Protein AF-A0AA37L4G2-F1 (afdb_monomer_lite)

Sequence (93 aa):
MAPKGPYKLVTVNTAPERAKRLVGRVVEELKDRYTIEHVANCETEEADQILSTARSLRPGIKTYAIPHGLQVERGPDAVVEHLLEKVPQLLES

Radius of gyration: 12.75 Å; chains: 1; bounding box: 29×31×30 Å

Foldseek 3Di:
DQADDDEEEEEEDLDVVLVCVLVVLLCVVCVRHHNYHDDYYHNDPCQVVVQVVVCVVDVRYQYDYQDPCQCVVPNSVSSSVVCNVVVVVSVVD

Secondary structure (DSSP, 8-state):
-PPEEEEEEEEE-S-HHHHHHHHHHHHHHHTTTEEEEEEEEE-SS-HHHHHHHHHHHSTTEEEEEPPTTHHHHHHHHHHHHHHHHHHHHHHH-

Structure (mmCIF, N/CA/C/O backbone):
data_AF-A0AA37L4G2-F1
#
_entry.id   AF-A0AA37L4G2-F1
#
loop_
_atom_site.group_PDB
_atom_site.id
_atom_site.type_symbol
_atom_site.label_atom_id
_atom_site.label_alt_id
_atom_site.label_comp_id
_atom_site.label_asym_id
_atom_site.label_entity_id
_atom_site.label_seq_id
_atom_site.pdbx_PDB_ins_code
_atom_site.Cartn_x
_atom_site.Cartn_y
_atom_site.Cartn_z
_atom_site.occupancy
_atom_site.B_iso_or_equiv
_atom_site.auth_seq_id
_atom_site.auth_comp_id
_atom_site.auth_asym_id
_atom_site.auth_atom_id
_atom_site.pdbx_PDB_model_num
ATOM 1 N N . MET A 1 1 ? -16.829 -6.883 16.767 1.00 67.94 1 MET A N 1
ATOM 2 C CA . MET A 1 1 ? -16.236 -5.537 16.949 1.00 67.94 1 MET A CA 1
ATOM 3 C C . MET A 1 1 ? -16.290 -4.840 15.597 1.00 67.94 1 MET A C 1
ATOM 5 O O . MET A 1 1 ? -16.132 -5.542 14.610 1.00 67.94 1 MET A O 1
ATOM 9 N N . ALA A 1 2 ? -16.597 -3.543 15.521 1.00 77.56 2 ALA A N 1
ATOM 10 C CA . ALA A 1 2 ? -16.644 -2.848 14.229 1.00 77.56 2 ALA A CA 1
ATOM 11 C C . ALA A 1 2 ? -15.218 -2.632 13.673 1.00 77.56 2 ALA A C 1
ATOM 13 O O . ALA A 1 2 ? -14.312 -2.379 14.476 1.00 77.56 2 ALA A O 1
ATOM 14 N N . PRO A 1 3 ? -15.001 -2.730 12.347 1.00 84.62 3 PRO A N 1
ATOM 15 C CA . PRO A 1 3 ? -13.696 -2.474 11.739 1.00 84.62 3 PRO A CA 1
ATOM 16 C C . PRO A 1 3 ? -13.277 -1.006 11.929 1.00 84.62 3 PRO A C 1
ATOM 18 O O . PRO A 1 3 ? -14.108 -0.097 11.889 1.00 84.62 3 PRO A O 1
ATOM 21 N N . LYS A 1 4 ? -11.979 -0.759 12.149 1.00 84.44 4 LYS A N 1
ATOM 22 C CA . LYS A 1 4 ? -11.420 0.595 12.318 1.00 84.44 4 LYS A CA 1
ATOM 23 C C . LYS A 1 4 ? -11.379 1.326 10.966 1.00 84.44 4 LYS A C 1
ATOM 25 O O . LYS A 1 4 ? -10.957 0.737 9.975 1.00 84.44 4 LYS A O 1
ATOM 30 N N . GLY A 1 5 ? -11.735 2.611 10.909 1.00 82.12 5 GLY A N 1
ATOM 31 C CA . GLY A 1 5 ? -11.629 3.421 9.683 1.00 82.12 5 GLY A CA 1
ATOM 32 C C . GLY A 1 5 ? -12.745 4.465 9.532 1.00 82.12 5 GLY A C 1
ATOM 33 O O . GLY A 1 5 ? -13.425 4.753 10.518 1.00 82.12 5 GLY A O 1
ATOM 34 N N . PRO A 1 6 ? -12.955 5.033 8.325 1.00 78.94 6 PRO A N 1
ATOM 35 C CA . PRO A 1 6 ? -12.328 4.678 7.046 1.00 78.94 6 PRO A CA 1
ATOM 36 C C . PRO A 1 6 ? -10.917 5.258 6.864 1.00 78.94 6 PRO A C 1
ATOM 38 O O . PRO A 1 6 ? -10.679 6.442 7.098 1.00 78.94 6 PRO A O 1
ATOM 41 N N . TYR A 1 7 ? -9.990 4.428 6.388 1.00 84.25 7 TYR A N 1
ATOM 42 C CA . TYR A 1 7 ? -8.635 4.831 6.021 1.00 84.25 7 TYR A CA 1
ATOM 43 C C . TYR A 1 7 ? -8.513 4.972 4.509 1.00 84.25 7 TYR A C 1
ATOM 45 O O . TYR A 1 7 ? -8.793 4.033 3.769 1.00 84.25 7 TYR A O 1
ATOM 53 N N . LYS A 1 8 ? -8.049 6.133 4.048 1.00 82.69 8 LYS A N 1
ATOM 54 C CA . LYS A 1 8 ? -7.812 6.383 2.622 1.00 82.69 8 LYS A CA 1
ATOM 55 C C . LYS A 1 8 ? -6.402 5.962 2.259 1.00 82.69 8 LYS A C 1
ATOM 57 O O . LYS A 1 8 ? -5.458 6.541 2.798 1.00 82.69 8 LYS A O 1
ATOM 62 N N . LEU A 1 9 ? -6.283 4.990 1.360 1.00 82.12 9 LEU A N 1
ATOM 63 C CA . LEU A 1 9 ? -5.024 4.446 0.874 1.00 82.12 9 LEU A CA 1
ATOM 64 C C . LEU A 1 9 ? -4.735 4.950 -0.542 1.00 82.12 9 LEU A C 1
ATOM 66 O O . LEU A 1 9 ? -5.532 4.755 -1.461 1.00 82.12 9 LEU A O 1
ATOM 70 N N . VAL A 1 10 ? -3.568 5.568 -0.714 1.00 81.69 10 VAL A N 1
ATOM 71 C CA . VAL A 1 10 ? -2.998 5.915 -2.026 1.00 81.69 10 VAL A CA 1
ATOM 72 C C . VAL A 1 10 ? -1.805 5.009 -2.285 1.00 81.69 10 VAL A C 1
ATOM 74 O O . VAL A 1 10 ? -0.928 4.910 -1.421 1.00 81.69 10 VAL A O 1
ATOM 77 N N . THR A 1 11 ? -1.763 4.390 -3.466 1.00 79.62 11 THR A N 1
ATOM 78 C CA . THR A 1 11 ? -0.633 3.563 -3.907 1.00 79.62 11 THR A CA 1
ATOM 79 C C . THR A 1 11 ? 0.164 4.228 -5.013 1.00 79.62 11 THR A C 1
ATOM 81 O O . THR A 1 11 ? -0.370 5.020 -5.783 1.00 79.62 11 THR A O 1
ATOM 84 N N . VAL A 1 12 ? 1.441 3.874 -5.119 1.00 77.69 12 VAL A N 1
ATOM 85 C CA . VAL A 1 12 ? 2.258 4.195 -6.294 1.00 77.69 12 VAL A CA 1
ATOM 86 C C . VAL A 1 12 ? 2.697 2.891 -6.938 1.00 77.69 12 VAL A C 1
ATOM 88 O O . VAL A 1 12 ? 3.268 2.032 -6.265 1.00 77.69 12 VAL A O 1
ATOM 91 N N . ASN A 1 13 ? 2.359 2.715 -8.212 1.00 76.12 13 ASN A N 1
ATOM 92 C CA . ASN A 1 13 ? 2.705 1.551 -9.014 1.00 76.12 13 ASN A CA 1
ATOM 93 C C . ASN A 1 13 ? 2.571 1.917 -10.496 1.00 76.12 13 ASN A C 1
ATOM 95 O O . ASN A 1 13 ? 1.505 2.357 -10.914 1.00 76.12 13 ASN A O 1
ATOM 99 N N . THR A 1 14 ? 3.608 1.678 -11.295 1.00 72.31 14 THR A N 1
ATOM 100 C CA . THR A 1 14 ? 3.627 1.974 -12.741 1.00 72.31 14 THR A CA 1
ATOM 101 C C . THR A 1 14 ? 2.738 1.048 -13.582 1.00 72.31 14 THR A C 1
ATOM 103 O O . THR A 1 14 ? 2.628 1.225 -14.789 1.00 72.31 14 THR A O 1
ATOM 106 N N . ALA A 1 15 ? 2.098 0.048 -12.968 1.00 79.00 15 ALA A N 1
ATOM 107 C CA . ALA A 1 15 ? 1.107 -0.817 -13.592 1.00 79.00 15 ALA A CA 1
ATOM 108 C C . ALA A 1 15 ? -0.244 -0.724 -12.842 1.00 79.00 15 ALA A C 1
ATOM 110 O O . ALA A 1 15 ? -0.484 -1.473 -11.885 1.00 79.00 15 ALA A O 1
ATOM 111 N N . PRO A 1 16 ? -1.170 0.152 -13.272 1.00 73.31 16 PRO A N 1
ATOM 112 C CA . PRO A 1 16 ? -2.377 0.495 -12.510 1.00 73.31 16 PRO A CA 1
ATOM 113 C C . PRO A 1 16 ? -3.347 -0.676 -12.324 1.00 73.31 16 PRO A C 1
ATOM 115 O O . PRO A 1 16 ? -3.889 -0.877 -11.236 1.00 73.31 16 PRO A O 1
ATOM 118 N N . GLU A 1 17 ? -3.526 -1.508 -13.351 1.00 80.94 17 GLU A N 1
ATOM 119 C CA . GLU A 1 17 ? -4.385 -2.699 -13.273 1.00 80.94 17 GLU A CA 1
ATOM 120 C C . GLU A 1 17 ? -3.866 -3.709 -12.239 1.00 80.94 17 GLU A C 1
ATOM 122 O O . GLU A 1 17 ? -4.636 -4.365 -11.533 1.00 80.94 17 GLU A O 1
ATOM 127 N N . ARG A 1 18 ? -2.539 -3.785 -12.080 1.00 75.44 18 ARG A N 1
ATOM 128 C CA . ARG A 1 18 ? -1.901 -4.619 -11.056 1.00 75.44 18 ARG A CA 1
ATOM 129 C C . ARG A 1 18 ? -2.093 -4.026 -9.667 1.00 75.44 18 ARG A C 1
ATOM 131 O O . ARG A 1 18 ? -2.419 -4.775 -8.749 1.00 75.44 18 ARG A O 1
ATOM 138 N N . ALA A 1 19 ? -1.957 -2.709 -9.522 1.00 77.38 19 ALA A N 1
ATOM 139 C CA . ALA A 1 19 ? -2.189 -2.018 -8.256 1.00 77.38 19 ALA A CA 1
ATOM 140 C C . ALA A 1 19 ? -3.592 -2.306 -7.711 1.00 77.38 19 ALA A C 1
ATOM 142 O O . ALA A 1 19 ? -3.724 -2.756 -6.575 1.00 77.38 19 ALA A O 1
ATOM 143 N N . LYS A 1 20 ? -4.627 -2.158 -8.549 1.00 81.25 20 LYS A N 1
ATOM 144 C CA . LYS A 1 20 ? -6.017 -2.457 -8.169 1.00 81.25 20 LYS A CA 1
ATOM 145 C C . LYS A 1 20 ? -6.190 -3.897 -7.693 1.00 81.25 20 LYS A C 1
ATOM 147 O O . LYS A 1 20 ? -6.842 -4.128 -6.681 1.00 81.25 20 LYS A O 1
ATOM 152 N N . ARG A 1 21 ? -5.587 -4.870 -8.387 1.00 85.81 21 ARG A N 1
ATOM 153 C CA . ARG A 1 21 ? -5.699 -6.289 -8.016 1.00 85.81 21 ARG A CA 1
ATOM 154 C C . ARG A 1 21 ? -5.018 -6.598 -6.682 1.00 85.81 21 ARG A C 1
ATOM 156 O O . ARG A 1 21 ? -5.581 -7.323 -5.867 1.00 85.81 21 ARG A O 1
ATOM 163 N N . LEU A 1 22 ? -3.814 -6.070 -6.466 1.00 84.94 22 LEU A N 1
ATOM 164 C CA . LEU A 1 22 ? -3.052 -6.287 -5.234 1.00 84.94 22 LEU A CA 1
ATOM 165 C C . LEU A 1 22 ? -3.732 -5.613 -4.042 1.00 84.94 22 LEU A C 1
ATOM 167 O O . LEU A 1 22 ? -3.944 -6.252 -3.015 1.00 84.94 22 LEU A O 1
ATOM 171 N N . VAL A 1 23 ? -4.142 -4.354 -4.206 1.00 84.69 23 VAL A N 1
ATOM 172 C CA . VAL A 1 23 ? -4.863 -3.611 -3.168 1.00 84.69 23 VAL A CA 1
ATOM 173 C C . VAL A 1 23 ? -6.215 -4.252 -2.885 1.00 84.69 23 VAL A C 1
ATOM 175 O O . VAL A 1 23 ? -6.563 -4.401 -1.723 1.00 84.69 23 VAL A O 1
ATOM 178 N N . GLY A 1 24 ? -6.939 -4.713 -3.907 1.00 87.12 24 GLY A N 1
ATOM 179 C CA . GLY A 1 24 ? -8.201 -5.431 -3.725 1.00 87.12 24 GLY A CA 1
ATOM 180 C C . GLY A 1 24 ? -8.053 -6.665 -2.834 1.00 87.12 24 GLY A C 1
ATOM 181 O O . GLY A 1 24 ? -8.856 -6.851 -1.927 1.00 87.12 24 GLY A O 1
ATOM 182 N N . ARG A 1 25 ? -6.985 -7.458 -3.016 1.00 88.69 25 ARG A N 1
ATOM 183 C CA . ARG A 1 25 ? -6.678 -8.585 -2.114 1.00 88.69 25 ARG A CA 1
ATOM 184 C C . ARG A 1 25 ? -6.437 -8.109 -0.684 1.00 88.69 25 ARG A C 1
ATOM 186 O O . ARG A 1 25 ? -7.003 -8.670 0.238 1.00 88.69 25 ARG A O 1
ATOM 193 N N . VAL A 1 26 ? -5.640 -7.059 -0.499 1.00 87.69 26 VAL A N 1
ATOM 194 C CA . VAL A 1 26 ? -5.332 -6.517 0.836 1.00 87.69 26 VAL A CA 1
ATOM 195 C C . VAL A 1 26 ? -6.586 -5.991 1.537 1.00 87.69 26 VAL A C 1
ATOM 197 O O . VAL A 1 26 ? -6.765 -6.234 2.726 1.00 87.69 26 VAL A O 1
ATOM 200 N N . VAL A 1 27 ? -7.461 -5.291 0.812 1.00 89.12 27 VAL A N 1
ATOM 201 C CA . VAL A 1 27 ? -8.735 -4.788 1.342 1.00 89.12 27 VAL A CA 1
ATOM 202 C C . VAL A 1 27 ? -9.632 -5.951 1.761 1.00 89.12 27 VAL A C 1
ATOM 204 O O . VAL A 1 27 ? -10.167 -5.922 2.865 1.00 89.12 27 VAL A O 1
ATOM 207 N N . GLU A 1 28 ? -9.757 -6.986 0.927 1.00 90.38 28 GLU A N 1
ATOM 208 C CA . GLU A 1 28 ? -10.568 -8.167 1.245 1.00 90.38 28 GLU A CA 1
ATOM 209 C C . GLU A 1 28 ? -10.045 -8.944 2.457 1.00 90.38 28 GLU A C 1
ATOM 211 O O . GLU A 1 28 ? -10.836 -9.328 3.313 1.00 90.38 28 GLU A O 1
ATOM 216 N N . GLU A 1 29 ? -8.731 -9.140 2.564 1.00 90.12 29 GLU A N 1
ATOM 217 C CA . GLU A 1 29 ? -8.091 -9.845 3.687 1.00 90.12 29 GLU A CA 1
ATOM 218 C C . GLU A 1 29 ? -8.205 -9.069 5.010 1.00 90.12 29 GLU A C 1
ATOM 220 O O . GLU A 1 29 ? -8.231 -9.650 6.094 1.00 90.12 29 GLU A O 1
ATOM 225 N N . LEU A 1 30 ? -8.271 -7.736 4.943 1.00 89.44 30 LEU A N 1
ATOM 226 C CA . LEU A 1 30 ? -8.294 -6.867 6.120 1.00 89.44 30 LEU A CA 1
ATOM 227 C C . LEU A 1 30 ? -9.686 -6.335 6.478 1.00 89.44 30 LEU A C 1
ATOM 229 O O . LEU A 1 30 ? -9.804 -5.642 7.491 1.00 89.44 30 LEU A O 1
ATOM 233 N N . LYS A 1 31 ? -10.735 -6.663 5.714 1.00 88.31 31 LYS A N 1
ATOM 234 C CA . LYS A 1 31 ? -12.085 -6.082 5.867 1.00 88.31 31 LYS A CA 1
ATOM 235 C C . LYS A 1 31 ? -12.717 -6.299 7.241 1.00 88.31 31 LYS A C 1
ATOM 237 O O . LYS A 1 31 ? -13.460 -5.444 7.717 1.00 88.31 31 LYS A O 1
ATOM 242 N N . ASP A 1 32 ? -12.391 -7.407 7.906 1.00 89.94 32 ASP A N 1
ATOM 243 C CA . ASP A 1 32 ? -12.883 -7.706 9.256 1.00 89.94 32 ASP A CA 1
ATOM 244 C C . ASP A 1 32 ? -12.255 -6.800 10.328 1.00 89.94 32 ASP A C 1
ATOM 246 O O . ASP A 1 32 ? -12.796 -6.644 11.425 1.00 89.94 32 ASP A O 1
ATOM 250 N N . ARG A 1 33 ? -11.104 -6.183 10.025 1.00 89.19 33 ARG A N 1
ATOM 251 C CA . ARG A 1 33 ? -10.330 -5.356 10.961 1.00 89.19 33 ARG A CA 1
ATOM 252 C C . ARG A 1 33 ? -10.332 -3.876 10.601 1.00 89.19 33 ARG A C 1
ATOM 254 O O . ARG A 1 33 ? -10.343 -3.044 11.511 1.00 89.19 33 ARG A O 1
ATOM 261 N N . TYR A 1 34 ? -10.315 -3.546 9.312 1.00 88.62 34 TYR A N 1
ATOM 262 C CA . TYR A 1 34 ? -10.146 -2.185 8.818 1.00 88.62 34 TYR A CA 1
ATOM 263 C C . TYR A 1 34 ? -11.071 -1.893 7.635 1.00 88.62 34 TYR A C 1
ATOM 265 O O . TYR A 1 34 ? -11.206 -2.693 6.714 1.00 88.62 34 TYR A O 1
ATOM 273 N N . THR A 1 35 ? -11.633 -0.689 7.618 1.00 87.75 35 THR A N 1
ATOM 274 C CA . THR A 1 35 ? -12.315 -0.130 6.448 1.00 87.75 35 THR A CA 1
ATOM 275 C C . THR A 1 35 ? -11.290 0.654 5.635 1.00 87.75 35 THR A C 1
ATOM 277 O O . THR A 1 35 ? -10.896 1.752 6.036 1.00 87.75 35 THR A O 1
ATOM 280 N N . ILE A 1 36 ? -10.832 0.089 4.515 1.00 86.06 36 ILE A N 1
ATOM 281 C CA . ILE A 1 36 ? -9.806 0.685 3.646 1.00 86.06 36 ILE A CA 1
ATOM 282 C C . ILE A 1 36 ? -10.452 1.139 2.333 1.00 86.06 36 ILE A C 1
ATOM 284 O O . ILE A 1 36 ? -11.064 0.348 1.622 1.00 86.06 36 ILE A O 1
ATOM 288 N N . GLU A 1 37 ? -10.282 2.415 1.999 1.00 85.00 37 GLU A N 1
ATOM 289 C CA . GLU A 1 37 ? -10.732 3.024 0.748 1.00 85.00 37 GLU A CA 1
ATOM 290 C C . GLU A 1 37 ? -9.509 3.274 -0.145 1.00 85.00 37 GLU A C 1
ATOM 292 O O . GLU A 1 37 ? -8.675 4.130 0.159 1.00 85.00 37 GLU A O 1
ATOM 297 N N . HIS A 1 38 ? -9.370 2.526 -1.244 1.00 82.88 38 HIS A N 1
ATOM 298 C CA . HIS A 1 38 ? -8.335 2.803 -2.245 1.00 82.88 38 HIS A CA 1
ATOM 299 C C . HIS A 1 38 ? -8.778 3.973 -3.122 1.00 82.88 38 HIS A C 1
ATOM 301 O O . HIS A 1 38 ? -9.714 3.840 -3.905 1.00 82.88 38 HIS A O 1
ATOM 307 N N . VAL A 1 39 ? -8.132 5.130 -2.962 1.00 81.31 39 VAL A N 1
ATOM 308 C CA . VAL A 1 39 ? -8.605 6.383 -3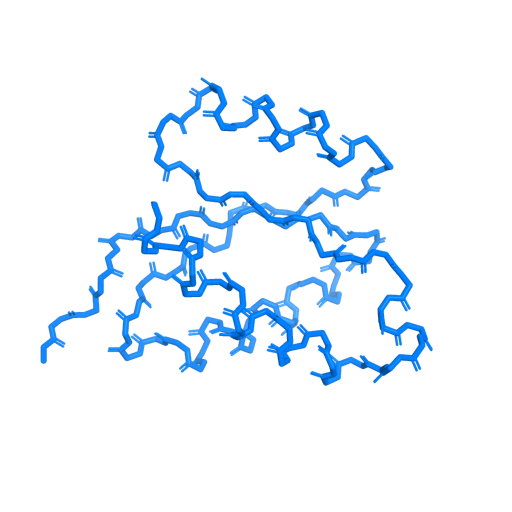.581 1.00 81.31 39 VAL A CA 1
ATOM 309 C C . VAL A 1 39 ? -7.886 6.732 -4.881 1.00 81.31 39 VAL A C 1
ATOM 311 O O . VAL A 1 39 ? -8.464 7.405 -5.729 1.00 81.31 39 VAL A O 1
ATOM 314 N N . ALA A 1 40 ? -6.627 6.316 -5.038 1.00 75.62 40 ALA A N 1
ATOM 315 C CA . ALA A 1 40 ? -5.827 6.629 -6.218 1.00 75.62 40 ALA A CA 1
ATOM 316 C C . ALA A 1 40 ? -4.592 5.726 -6.334 1.00 75.62 40 ALA A C 1
ATOM 318 O O . ALA A 1 40 ? -4.022 5.289 -5.328 1.00 75.62 40 ALA A O 1
ATOM 319 N N . ASN A 1 41 ? -4.148 5.520 -7.575 1.00 81.00 41 ASN A N 1
ATOM 320 C CA . ASN A 1 41 ? -2.825 5.003 -7.898 1.00 81.00 41 ASN A CA 1
ATOM 321 C C . ASN A 1 41 ? -2.031 6.076 -8.649 1.00 81.00 41 ASN A C 1
ATOM 323 O O . ASN A 1 41 ? -2.572 6.705 -9.555 1.00 81.00 41 ASN A O 1
ATOM 327 N N . CYS A 1 42 ? -0.766 6.268 -8.291 1.00 79.38 42 CYS A N 1
ATOM 328 C CA . CYS A 1 42 ? 0.152 7.115 -9.038 1.00 79.38 42 CYS A CA 1
ATOM 329 C C . CYS A 1 42 ? 1.140 6.262 -9.846 1.00 79.38 42 CYS A C 1
ATOM 331 O O . CYS A 1 42 ? 1.588 5.221 -9.372 1.00 79.38 42 CYS A O 1
ATOM 333 N N . GLU A 1 43 ? 1.476 6.695 -11.059 1.00 76.06 43 GLU A N 1
ATOM 334 C CA . GLU A 1 43 ? 2.288 5.933 -12.026 1.00 76.06 43 GLU A CA 1
ATOM 335 C C . GLU A 1 43 ? 3.631 6.621 -12.337 1.00 76.06 43 GLU A C 1
ATOM 337 O O . GLU A 1 43 ? 4.225 6.388 -13.383 1.00 76.06 43 GLU A O 1
ATOM 342 N N . THR A 1 44 ? 4.107 7.486 -11.439 1.00 72.44 44 THR A N 1
ATOM 343 C CA . THR A 1 44 ? 5.330 8.292 -11.613 1.00 72.44 44 THR A CA 1
ATOM 344 C C . THR A 1 44 ? 6.486 7.812 -10.738 1.00 72.44 44 THR A C 1
ATOM 346 O O . THR A 1 44 ? 6.283 7.268 -9.651 1.00 72.44 44 THR A O 1
ATOM 349 N N . GLU A 1 45 ? 7.704 8.056 -11.222 1.00 69.25 45 GLU A N 1
ATOM 350 C CA . GLU A 1 45 ? 8.967 7.894 -10.495 1.00 69.25 45 GLU A CA 1
ATOM 351 C C . GLU A 1 45 ? 9.101 8.903 -9.336 1.00 69.25 45 GLU A C 1
ATOM 353 O O . GLU A 1 45 ? 9.824 8.653 -8.376 1.00 69.25 45 GLU A O 1
ATOM 358 N N . GLU A 1 46 ? 8.332 9.998 -9.348 1.00 73.31 46 GLU A N 1
ATOM 359 C CA . GLU A 1 46 ? 8.267 11.014 -8.281 1.00 73.31 46 GLU A CA 1
ATOM 360 C C . GLU A 1 46 ? 7.349 10.596 -7.113 1.00 73.31 46 GLU A C 1
ATOM 362 O O . GLU A 1 46 ? 6.693 11.421 -6.465 1.00 73.31 46 GLU A O 1
ATOM 367 N N . ALA A 1 47 ? 7.283 9.290 -6.847 1.00 73.44 47 ALA A N 1
ATOM 368 C CA . ALA A 1 47 ? 6.431 8.668 -5.842 1.00 73.44 47 ALA A CA 1
ATOM 369 C C . ALA A 1 47 ? 6.524 9.382 -4.486 1.00 73.44 47 ALA A C 1
ATOM 371 O O . ALA A 1 47 ? 5.515 9.824 -3.935 1.00 73.44 47 ALA A O 1
ATOM 372 N N . ASP A 1 48 ? 7.742 9.545 -3.970 1.00 73.12 48 ASP A N 1
ATOM 373 C CA . ASP A 1 48 ? 7.991 10.124 -2.650 1.00 73.12 48 ASP A CA 1
ATOM 374 C C . ASP A 1 48 ? 7.489 11.564 -2.533 1.00 73.12 48 ASP A C 1
ATOM 376 O O . ASP A 1 48 ? 6.876 11.934 -1.526 1.00 73.12 48 ASP A O 1
ATOM 380 N N . GLN A 1 49 ? 7.679 12.365 -3.583 1.00 79.19 49 GLN A N 1
ATOM 381 C CA . GLN A 1 49 ? 7.226 13.751 -3.607 1.00 79.19 49 GLN A CA 1
ATOM 382 C C . GLN A 1 49 ? 5.700 13.820 -3.537 1.00 79.19 49 GLN A C 1
ATOM 384 O O . GLN A 1 49 ? 5.152 14.549 -2.710 1.00 79.19 49 GLN A O 1
ATOM 389 N N . ILE A 1 50 ? 5.002 12.998 -4.321 1.00 79.06 50 ILE A N 1
ATOM 390 C CA . ILE A 1 50 ? 3.535 12.970 -4.333 1.00 79.06 50 ILE A CA 1
ATOM 391 C C . ILE A 1 50 ? 2.975 12.468 -3.009 1.00 79.06 50 ILE A C 1
ATOM 393 O O . ILE A 1 50 ? 2.023 13.053 -2.487 1.00 79.06 50 ILE A O 1
ATOM 397 N N . LEU A 1 51 ? 3.556 11.417 -2.427 1.00 79.56 51 LEU A N 1
ATOM 398 C CA . LEU A 1 51 ? 3.093 10.905 -1.138 1.00 79.56 51 LEU A CA 1
ATOM 399 C C . LEU A 1 51 ? 3.322 11.922 -0.015 1.00 79.56 51 LEU A C 1
ATOM 401 O O . LEU A 1 51 ? 2.459 12.048 0.859 1.00 79.56 51 LEU A O 1
ATOM 405 N N . SER A 1 52 ? 4.432 12.663 -0.057 1.00 79.62 52 SER A N 1
ATOM 406 C CA . SER A 1 52 ? 4.728 13.753 0.876 1.00 79.62 52 SER A CA 1
ATOM 407 C C . SER A 1 52 ? 3.734 14.910 0.734 1.00 79.62 52 SER A C 1
ATOM 409 O O . SER A 1 52 ? 3.129 15.349 1.720 1.00 79.62 52 SER A O 1
ATOM 411 N N . THR A 1 53 ? 3.471 15.352 -0.499 1.00 81.12 53 THR A N 1
ATOM 412 C CA . THR A 1 53 ? 2.474 16.390 -0.787 1.00 81.12 53 THR A CA 1
ATOM 413 C C . THR A 1 53 ? 1.080 15.959 -0.343 1.00 81.12 53 THR A C 1
ATOM 415 O O . THR A 1 53 ? 0.387 16.717 0.330 1.00 81.12 53 THR A O 1
ATOM 418 N N . ALA A 1 54 ? 0.668 14.730 -0.647 1.00 78.88 54 ALA A N 1
ATOM 419 C CA . ALA A 1 54 ? -0.660 14.240 -0.308 1.00 78.88 54 ALA A CA 1
ATOM 420 C C . ALA A 1 54 ? -0.860 14.140 1.220 1.00 78.88 54 ALA A C 1
ATOM 422 O O . ALA A 1 54 ? -1.904 14.563 1.724 1.00 78.88 54 ALA A O 1
ATOM 423 N N . ARG A 1 55 ? 0.153 13.666 1.968 1.00 78.19 55 ARG A N 1
ATOM 424 C CA . ARG A 1 55 ? 0.149 13.691 3.447 1.00 78.19 55 ARG A CA 1
ATOM 425 C C . ARG A 1 55 ? 0.036 15.115 3.995 1.00 78.19 55 ARG A C 1
ATOM 427 O O . ARG A 1 55 ? -0.678 15.324 4.971 1.00 78.19 55 ARG A O 1
ATOM 434 N N . SER A 1 56 ? 0.706 16.075 3.357 1.00 78.44 56 SER A N 1
ATOM 435 C CA . SER A 1 56 ? 0.699 17.484 3.770 1.00 78.44 56 SER A CA 1
ATOM 436 C C . SER A 1 56 ? -0.637 18.180 3.487 1.00 78.44 56 SER A C 1
ATOM 438 O O . SER A 1 56 ? -1.099 18.979 4.295 1.00 78.44 56 SER A O 1
ATOM 440 N N . LEU A 1 57 ? -1.280 17.869 2.356 1.00 77.38 57 LEU A N 1
ATOM 441 C CA . LEU A 1 57 ? -2.540 18.492 1.933 1.00 77.38 57 LEU A CA 1
ATOM 442 C C . LEU A 1 57 ? -3.762 17.968 2.691 1.00 77.38 57 LEU A C 1
ATOM 444 O O . LEU A 1 57 ? -4.739 18.698 2.856 1.00 77.38 57 LEU A O 1
ATOM 448 N N . ARG A 1 58 ? -3.748 16.700 3.119 1.00 73.88 58 ARG A N 1
ATOM 449 C CA . ARG A 1 58 ? -4.895 16.086 3.792 1.00 73.88 58 ARG A CA 1
ATOM 450 C C . ARG A 1 58 ? -4.454 15.287 5.021 1.00 73.88 58 ARG A C 1
ATOM 452 O O . ARG A 1 58 ? -4.181 14.089 4.896 1.00 73.88 58 ARG A O 1
ATOM 459 N N . PRO A 1 59 ? -4.442 15.906 6.216 1.00 66.56 59 PRO A N 1
ATOM 460 C CA . PRO A 1 59 ? -4.189 15.179 7.453 1.00 66.56 59 PRO A CA 1
ATOM 461 C C . PRO A 1 59 ? -5.248 14.079 7.615 1.00 66.56 59 PRO A C 1
ATOM 463 O O . PRO A 1 59 ? -6.446 14.353 7.650 1.00 66.56 59 PRO A O 1
ATOM 466 N N . GLY A 1 60 ? -4.805 12.819 7.624 1.00 69.75 60 GLY A N 1
ATOM 467 C CA . GLY A 1 60 ? -5.668 11.635 7.719 1.00 69.75 60 GLY A CA 1
ATOM 468 C C . GLY A 1 60 ? -5.620 10.689 6.516 1.00 69.75 60 GLY A C 1
ATOM 469 O O . GLY A 1 60 ? -6.143 9.579 6.612 1.00 69.75 60 GLY A O 1
ATOM 470 N N . ILE A 1 61 ? -4.973 11.062 5.404 1.00 76.75 61 ILE A N 1
ATOM 471 C CA . ILE A 1 61 ? -4.685 10.079 4.350 1.00 76.75 61 ILE A CA 1
ATOM 472 C C . ILE A 1 61 ? -3.461 9.246 4.724 1.00 76.75 61 ILE A C 1
ATOM 474 O O . ILE A 1 61 ? -2.462 9.765 5.229 1.00 76.75 61 ILE A O 1
ATOM 478 N N . LYS A 1 62 ? -3.528 7.946 4.452 1.00 83.62 62 LYS A N 1
ATOM 479 C CA . LYS A 1 62 ? -2.398 7.037 4.601 1.00 83.62 62 LYS A CA 1
ATOM 480 C C . LYS A 1 62 ? -1.872 6.740 3.205 1.00 83.62 62 LYS A C 1
ATOM 482 O O . LYS A 1 62 ? -2.590 6.292 2.318 1.00 83.62 62 LYS A O 1
ATOM 487 N N . THR A 1 63 ? -0.610 7.064 2.985 1.00 81.81 63 THR A N 1
ATOM 488 C CA . THR A 1 63 ? 0.018 6.916 1.674 1.00 81.81 63 THR A CA 1
ATOM 489 C C . THR A 1 63 ? 1.127 5.889 1.750 1.00 81.81 63 THR A C 1
ATOM 491 O O . THR A 1 63 ? 1.878 5.862 2.732 1.00 81.81 63 THR A O 1
ATOM 494 N N . TYR A 1 64 ? 1.215 5.044 0.727 1.00 83.31 64 TYR A N 1
ATOM 495 C CA . TYR A 1 64 ? 2.180 3.959 0.686 1.00 83.31 64 TYR A CA 1
ATOM 496 C C . TYR A 1 64 ? 2.673 3.718 -0.745 1.00 83.31 64 TYR A C 1
ATOM 498 O O . TYR A 1 64 ? 1.883 3.434 -1.645 1.00 83.31 64 TYR A O 1
ATOM 506 N N . ALA A 1 65 ? 3.985 3.823 -0.958 1.00 80.00 65 ALA A N 1
ATOM 507 C CA . ALA A 1 65 ? 4.611 3.426 -2.214 1.00 80.00 65 ALA A CA 1
ATOM 508 C C . ALA A 1 65 ? 4.851 1.917 -2.187 1.00 80.00 65 ALA A C 1
ATOM 510 O O . ALA A 1 65 ? 5.484 1.410 -1.261 1.00 80.00 65 ALA A O 1
ATOM 511 N N . ILE A 1 66 ? 4.367 1.202 -3.203 1.00 77.38 66 ILE A N 1
ATOM 512 C CA . ILE A 1 66 ? 4.733 -0.204 -3.366 1.00 77.38 66 ILE A CA 1
ATOM 513 C C . ILE A 1 66 ? 6.180 -0.227 -3.873 1.00 77.38 66 ILE A C 1
ATOM 515 O O . ILE A 1 66 ? 6.454 0.424 -4.881 1.00 77.38 66 ILE A O 1
ATOM 519 N N . PRO A 1 67 ? 7.103 -0.964 -3.225 1.00 74.19 67 PRO A N 1
ATOM 520 C CA . PRO A 1 67 ? 8.489 -1.009 -3.666 1.00 74.19 67 PRO A CA 1
ATOM 521 C C . PRO A 1 67 ? 8.602 -1.466 -5.124 1.00 74.19 67 PRO A C 1
ATOM 523 O O . PRO A 1 67 ? 8.065 -2.512 -5.510 1.00 74.19 67 PRO A O 1
ATOM 526 N N . HIS A 1 68 ? 9.323 -0.691 -5.934 1.00 71.69 68 HIS A N 1
ATOM 527 C CA . HIS A 1 68 ? 9.664 -1.082 -7.299 1.00 71.69 68 HIS A CA 1
ATOM 528 C C . HIS A 1 68 ? 10.562 -2.329 -7.271 1.00 71.69 68 HIS A C 1
ATOM 530 O O . HIS A 1 68 ? 11.336 -2.529 -6.340 1.00 71.69 68 HIS A O 1
ATOM 536 N N . GLY A 1 69 ? 10.438 -3.206 -8.268 1.00 72.94 69 GLY A N 1
ATOM 537 C CA . GLY A 1 69 ? 11.264 -4.419 -8.367 1.00 72.94 69 GLY A CA 1
ATOM 538 C C . GLY A 1 69 ? 10.835 -5.592 -7.476 1.00 72.94 69 GLY A C 1
ATOM 539 O O . GLY A 1 69 ? 11.021 -6.732 -7.892 1.00 72.94 69 GLY A O 1
ATOM 540 N N . LEU A 1 70 ? 10.137 -5.364 -6.352 1.00 77.25 70 LEU A N 1
ATOM 541 C CA . LEU A 1 70 ? 9.710 -6.434 -5.428 1.00 77.25 70 LEU A CA 1
ATOM 542 C C . LEU A 1 70 ? 8.914 -7.546 -6.129 1.00 77.25 70 LEU A C 1
ATOM 544 O O . LEU A 1 70 ? 9.117 -8.728 -5.865 1.00 77.25 70 LEU A O 1
ATOM 548 N N . GLN A 1 71 ? 8.042 -7.179 -7.071 1.00 66.00 71 GLN A N 1
ATOM 549 C CA . GLN A 1 71 ? 7.302 -8.160 -7.865 1.00 66.00 71 GLN A CA 1
ATOM 550 C C . GLN A 1 71 ? 8.173 -8.888 -8.897 1.00 66.00 71 GLN A C 1
ATOM 552 O O . GLN A 1 71 ? 7.892 -10.037 -9.225 1.00 66.00 71 GLN A O 1
ATOM 557 N N . VAL A 1 72 ? 9.180 -8.218 -9.459 1.00 76.94 72 VAL A N 1
ATOM 558 C CA . VAL A 1 72 ? 10.078 -8.823 -10.454 1.00 76.94 72 VAL A CA 1
ATOM 559 C C . VAL A 1 72 ? 10.971 -9.856 -9.775 1.00 76.94 72 VAL A C 1
ATOM 561 O O . VAL A 1 72 ? 11.149 -10.946 -10.304 1.00 76.94 72 VAL A O 1
ATOM 564 N N . GLU A 1 73 ? 11.462 -9.542 -8.577 1.00 80.31 73 GLU A N 1
ATOM 565 C CA . GLU A 1 73 ? 12.321 -10.439 -7.806 1.00 80.31 73 GLU A CA 1
ATOM 566 C C . GLU A 1 73 ? 11.555 -11.571 -7.115 1.00 80.31 73 GLU A C 1
ATOM 568 O O . GLU A 1 73 ? 12.051 -12.693 -7.052 1.00 80.31 73 GLU A O 1
ATOM 573 N N . ARG A 1 74 ? 10.362 -11.296 -6.566 1.00 81.31 74 ARG A N 1
ATOM 574 C CA . ARG A 1 74 ? 9.670 -12.227 -5.649 1.00 81.31 74 ARG A CA 1
ATOM 575 C C . ARG A 1 74 ? 8.246 -12.593 -6.069 1.00 81.31 74 ARG A C 1
ATOM 577 O O . ARG A 1 74 ? 7.577 -13.356 -5.378 1.00 81.31 74 ARG A O 1
ATOM 584 N N . GLY A 1 75 ? 7.779 -12.086 -7.206 1.00 81.56 75 GLY A N 1
ATOM 585 C CA . GLY A 1 75 ? 6.449 -12.372 -7.731 1.00 81.56 75 GLY A CA 1
ATOM 586 C C . GLY A 1 75 ? 5.321 -11.553 -7.084 1.00 81.56 75 GLY A C 1
ATOM 587 O O . GLY A 1 75 ? 5.543 -10.738 -6.187 1.00 81.56 75 GLY A O 1
ATOM 588 N N . PRO A 1 76 ? 4.081 -11.713 -7.580 1.00 73.81 76 PRO A N 1
ATOM 589 C CA . PRO A 1 76 ? 2.931 -10.920 -7.144 1.00 73.81 76 PRO A CA 1
ATOM 590 C C . PRO A 1 76 ? 2.483 -11.228 -5.710 1.00 73.81 76 PRO A C 1
ATOM 592 O O . PRO A 1 76 ? 2.018 -10.319 -5.027 1.00 73.81 76 PRO A O 1
ATOM 595 N N . ASP A 1 77 ? 2.627 -12.470 -5.243 1.00 83.69 77 ASP A N 1
ATOM 596 C CA . ASP A 1 77 ? 2.206 -12.856 -3.891 1.00 83.69 77 ASP A CA 1
ATOM 597 C C . ASP A 1 77 ? 3.077 -12.208 -2.812 1.00 83.69 77 ASP A C 1
ATOM 599 O O . ASP A 1 77 ? 2.539 -11.689 -1.839 1.00 83.69 77 ASP A O 1
ATOM 603 N N . ALA A 1 78 ? 4.385 -12.081 -3.052 1.00 85.38 78 ALA A N 1
ATOM 604 C CA . ALA A 1 78 ? 5.292 -11.385 -2.141 1.00 85.38 78 ALA A CA 1
ATOM 605 C C . ALA A 1 78 ? 4.915 -9.909 -1.931 1.00 85.38 78 ALA A C 1
ATOM 607 O O . ALA A 1 78 ? 5.141 -9.351 -0.859 1.00 85.38 78 ALA A O 1
ATOM 608 N N . VAL A 1 79 ? 4.321 -9.260 -2.940 1.00 82.69 79 VAL A N 1
ATOM 609 C CA . VAL A 1 79 ? 3.821 -7.886 -2.795 1.00 82.69 79 VAL A CA 1
ATOM 610 C C . VAL A 1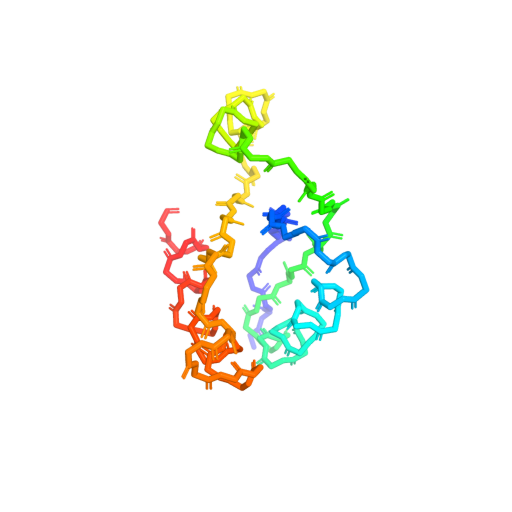 79 ? 2.584 -7.847 -1.901 1.00 82.69 79 VAL A C 1
ATOM 612 O O . VAL A 1 79 ? 2.452 -6.932 -1.094 1.00 82.69 79 VAL A O 1
ATOM 615 N N . VAL A 1 80 ? 1.690 -8.833 -2.015 1.00 85.12 80 VA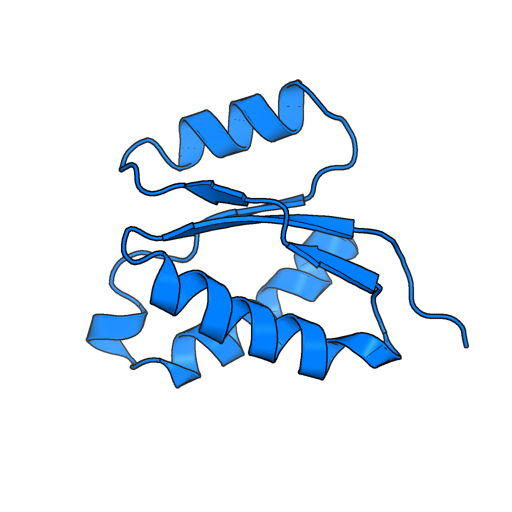L A N 1
ATOM 616 C CA . VAL A 1 80 ? 0.514 -8.933 -1.139 1.00 85.12 80 VAL A CA 1
ATOM 617 C C . VAL A 1 80 ? 0.947 -9.178 0.299 1.00 85.12 80 VAL A C 1
ATOM 619 O O . VAL A 1 80 ? 0.506 -8.447 1.177 1.00 85.12 80 VAL A O 1
ATOM 622 N N . GLU A 1 81 ? 1.852 -10.127 0.539 1.00 87.56 81 GLU A N 1
ATOM 623 C CA . GLU A 1 81 ? 2.406 -10.391 1.874 1.00 87.56 81 GLU A CA 1
ATOM 624 C C . GLU A 1 81 ? 3.045 -9.134 2.472 1.00 87.56 81 GLU A C 1
ATOM 626 O O . GLU A 1 81 ? 2.775 -8.771 3.617 1.00 87.56 81 GLU A O 1
ATOM 631 N N . H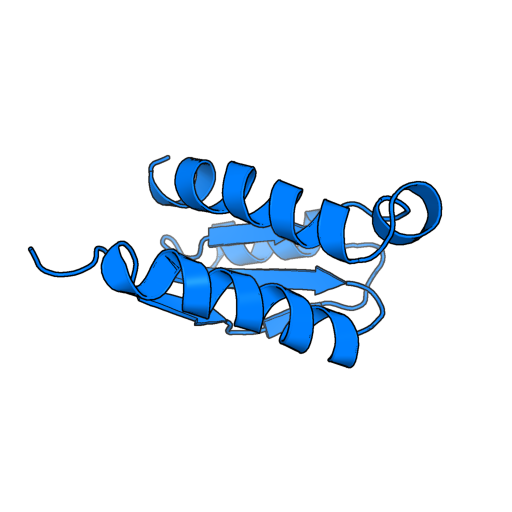IS A 1 82 ? 3.827 -8.411 1.668 1.00 87.38 82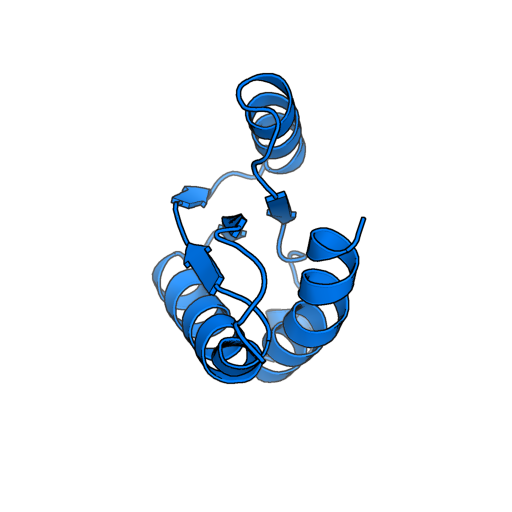 HIS A N 1
ATOM 632 C CA . HIS A 1 82 ? 4.443 -7.162 2.094 1.00 87.38 82 HIS A CA 1
ATOM 633 C C . HIS A 1 82 ? 3.404 -6.097 2.470 1.00 87.38 82 HIS A C 1
ATOM 635 O O . HIS A 1 82 ? 3.534 -5.429 3.496 1.00 87.38 82 HIS A O 1
ATOM 641 N N . LEU A 1 83 ? 2.347 -5.948 1.667 1.00 86.44 83 LEU A N 1
ATOM 642 C CA . LEU A 1 83 ? 1.261 -5.018 1.960 1.00 86.44 83 LEU A CA 1
ATOM 643 C C . LEU A 1 83 ? 0.467 -5.435 3.203 1.00 86.44 83 LEU A C 1
ATOM 645 O O . LEU A 1 83 ? 0.141 -4.573 4.013 1.00 86.44 83 LEU A O 1
ATOM 649 N N . LEU A 1 84 ? 0.198 -6.726 3.398 1.00 87.88 84 LEU A N 1
ATOM 650 C CA . LEU A 1 84 ? -0.480 -7.239 4.593 1.00 87.88 84 LEU A CA 1
ATOM 651 C C . LEU A 1 84 ? 0.333 -7.000 5.869 1.00 87.88 84 LEU A C 1
ATOM 653 O O . LEU A 1 84 ? -0.251 -6.783 6.927 1.00 87.88 84 LEU A O 1
ATOM 657 N N . GLU A 1 85 ? 1.661 -6.984 5.777 1.00 90.00 85 GLU A N 1
ATOM 658 C CA . GLU A 1 85 ? 2.527 -6.642 6.903 1.00 90.00 85 GLU A CA 1
ATOM 659 C C . GLU A 1 85 ? 2.567 -5.124 7.160 1.00 90.00 85 GLU A C 1
ATOM 661 O O . GLU A 1 85 ? 2.444 -4.676 8.303 1.00 90.00 85 GLU A O 1
ATOM 666 N N . LYS A 1 86 ? 2.743 -4.316 6.103 1.00 88.81 86 LYS A N 1
ATOM 667 C CA . LYS A 1 86 ? 2.994 -2.869 6.222 1.00 88.81 86 LYS A CA 1
ATOM 668 C C . LYS A 1 86 ? 1.737 -2.029 6.384 1.00 88.81 86 LYS A C 1
ATOM 670 O O . LYS A 1 86 ? 1.781 -1.028 7.099 1.00 88.81 86 LYS A O 1
ATOM 675 N N . VAL A 1 87 ? 0.629 -2.401 5.744 1.00 86.19 87 VAL A N 1
ATOM 676 C CA . VAL A 1 87 ? -0.612 -1.617 5.797 1.00 86.19 87 VAL A CA 1
ATOM 677 C C . VAL A 1 87 ? -1.123 -1.504 7.236 1.00 86.19 87 VAL A C 1
ATOM 679 O O . VAL A 1 87 ? -1.281 -0.370 7.678 1.00 86.19 87 VAL A O 1
ATOM 682 N N . PRO A 1 88 ? -1.289 -2.582 8.029 1.00 87.81 88 PRO A N 1
ATOM 683 C CA . PRO A 1 88 ? -1.724 -2.457 9.422 1.00 87.81 88 PRO A CA 1
ATOM 684 C C . PRO A 1 88 ? -0.813 -1.553 10.264 1.00 87.81 88 PRO A C 1
ATOM 686 O O . PRO A 1 88 ? -1.315 -0.672 10.955 1.00 87.81 88 PRO A O 1
ATOM 689 N N . GLN A 1 89 ? 0.513 -1.682 10.124 1.00 88.12 89 GLN A N 1
ATOM 690 C CA . GLN A 1 89 ? 1.481 -0.821 10.822 1.00 88.12 89 GLN A CA 1
ATOM 691 C C . GLN A 1 89 ? 1.292 0.660 10.466 1.00 88.12 89 GLN A C 1
ATOM 693 O O . GLN A 1 89 ? 1.361 1.526 11.333 1.00 88.12 89 GLN A O 1
ATOM 698 N N . LEU A 1 90 ? 1.008 0.960 9.194 1.00 85.44 90 LEU A N 1
ATOM 699 C CA . LEU A 1 90 ? 0.739 2.320 8.727 1.00 85.44 90 LEU A CA 1
ATOM 700 C C . LEU A 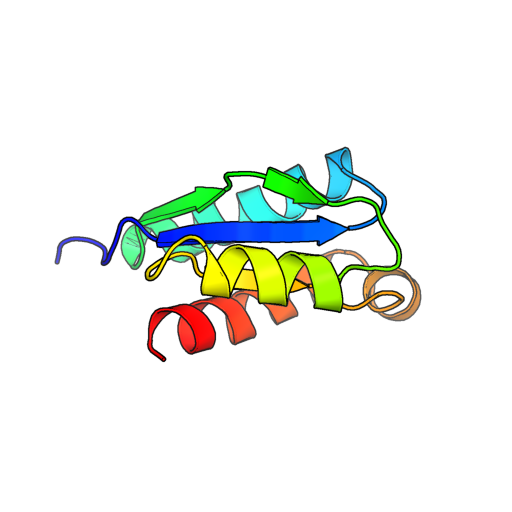1 90 ? -0.597 2.869 9.254 1.00 85.44 90 LEU A C 1
ATOM 702 O O . LEU A 1 90 ? -0.699 4.066 9.541 1.00 85.44 90 LEU A O 1
ATOM 706 N N . LEU A 1 91 ? -1.625 2.020 9.346 1.00 83.44 91 LEU A N 1
ATOM 707 C CA . LEU A 1 91 ? -2.952 2.399 9.841 1.00 83.44 91 LEU A CA 1
ATOM 708 C C . LEU A 1 91 ? -2.970 2.622 11.361 1.00 83.44 91 LEU A C 1
ATOM 710 O O . LEU A 1 91 ? -3.784 3.410 11.843 1.00 83.44 91 LEU A O 1
ATOM 714 N N . GLU A 1 92 ? -2.088 1.942 12.094 1.00 82.44 92 GLU A N 1
ATOM 715 C CA . GLU A 1 92 ? -1.966 2.023 13.556 1.00 82.44 92 GLU A CA 1
ATOM 716 C C . GLU A 1 92 ? -0.932 3.056 14.038 1.00 82.44 92 GLU A C 1
ATOM 718 O O . GLU A 1 92 ? -0.862 3.317 15.239 1.00 82.44 92 GLU A O 1
ATOM 723 N N . SER A 1 93 ? -0.178 3.663 13.112 1.00 76.62 93 SER A N 1
ATOM 724 C CA . SER A 1 93 ? 0.782 4.751 13.361 1.00 76.62 93 SER A CA 1
ATOM 725 C C . SER A 1 93 ? 0.179 6.152 13.264 1.00 76.62 93 SER A C 1
ATOM 727 O O . SER A 1 93 ? -0.900 6.328 12.647 1.00 76.62 93 SER A O 1
#

pLDDT: mean 80.92, std 5.91, range [66.0, 90.38]

Organism: NCBI:txid700344